Protein AF-A0A832FNG9-F1 (afdb_monomer_lite)

Sequence (33 aa):
LVFYNQKRPHQSLGYLTPYQYQEKRGFVSKVCN

Secondary structure (DSSP, 8-state):
-HHHHHHS-BGGGTSB-HHHHHHHHHHHHHHT-

Foldseek 3Di:
DVVVQQCFFDVVLVRDRVVVSVVVVVVVVVVVD

Radius of gyration: 10.89 Å; chains: 1; bounding box: 20×18×31 Å

pLDDT: mean 76.32, std 13.44, range [47.44, 91.06]

Structure (mmCIF, N/CA/C/O backbone):
data_AF-A0A832FNG9-F1
#
_entry.id   AF-A0A832FNG9-F1
#
loop_
_atom_site.group_PDB
_atom_site.id
_atom_site.type_symbol
_atom_site.label_atom_id
_atom_site.label_alt_id
_atom_site.label_comp_id
_atom_site.label_asym_id
_atom_site.label_entity_id
_atom_site.label_seq_id
_atom_site.pdbx_PDB_ins_code
_atom_site.Cartn_x
_atom_site.Cartn_y
_atom_site.Cartn_z
_atom_site.occupancy
_atom_site.B_iso_or_equiv
_atom_site.auth_seq_id
_atom_site.auth_comp_id
_atom_site.auth_asym_id
_atom_site.auth_atom_id
_atom_site.pdbx_PDB_model_num
ATOM 1 N N . LEU A 1 1 ? -9.562 7.230 10.922 1.00 62.16 1 LEU A N 1
ATOM 2 C CA . LEU A 1 1 ? -9.653 5.954 10.165 1.00 62.16 1 LEU A CA 1
ATOM 3 C C . LEU A 1 1 ? -8.907 5.980 8.824 1.00 62.16 1 LEU A C 1
ATOM 5 O O . LEU A 1 1 ? -8.099 5.089 8.602 1.00 62.16 1 LEU A O 1
ATOM 9 N N . VAL A 1 2 ? -9.091 6.992 7.965 1.00 65.62 2 VAL A N 1
ATOM 10 C CA . VAL A 1 2 ? -8.482 7.052 6.611 1.00 65.62 2 VAL A CA 1
ATOM 11 C C . VAL A 1 2 ? -6.947 6.931 6.608 1.00 65.62 2 VAL A C 1
ATOM 13 O O . VAL A 1 2 ? -6.401 6.130 5.855 1.00 65.62 2 VAL A O 1
ATOM 16 N N . PHE A 1 3 ? -6.250 7.634 7.508 1.00 64.69 3 PHE A N 1
ATOM 17 C CA . PHE A 1 3 ? -4.782 7.572 7.616 1.00 64.69 3 PHE A CA 1
ATOM 18 C C . PHE A 1 3 ? -4.233 6.189 7.992 1.00 64.69 3 PHE A C 1
ATOM 20 O O . PHE A 1 3 ? -3.144 5.819 7.562 1.00 64.69 3 PHE A O 1
ATOM 27 N N . TYR A 1 4 ? -4.975 5.406 8.780 1.00 65.62 4 TYR A N 1
ATOM 28 C CA . TYR A 1 4 ? -4.538 4.064 9.170 1.00 65.62 4 TYR A CA 1
ATOM 29 C C . TYR A 1 4 ? -4.565 3.113 7.964 1.00 65.62 4 TYR A C 1
ATOM 31 O O . TYR A 1 4 ? -3.640 2.330 7.753 1.00 65.62 4 TYR A O 1
ATOM 39 N N . ASN A 1 5 ? -5.572 3.258 7.098 1.00 74.50 5 ASN A N 1
ATOM 40 C CA . ASN A 1 5 ? -5.713 2.442 5.892 1.00 74.50 5 ASN A CA 1
ATOM 41 C C . ASN A 1 5 ? -4.656 2.748 4.822 1.00 74.50 5 ASN A C 1
ATOM 43 O O . ASN A 1 5 ? -4.335 1.867 4.027 1.00 74.50 5 ASN A O 1
A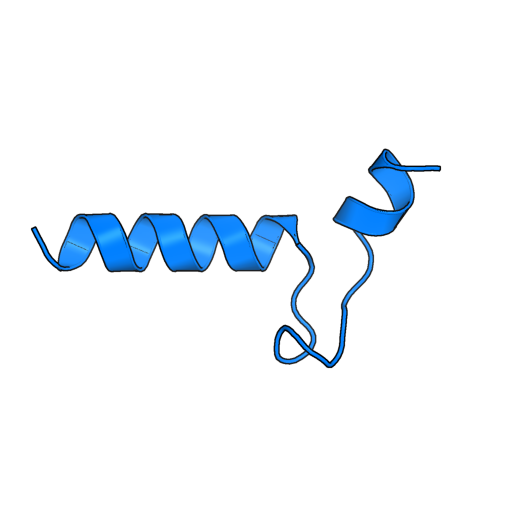TOM 47 N N . GLN A 1 6 ? -4.078 3.953 4.830 1.00 78.38 6 GLN A N 1
ATOM 48 C CA . GLN A 1 6 ? -2.972 4.327 3.940 1.00 78.38 6 GLN A CA 1
ATOM 49 C C . GLN A 1 6 ? -1.640 3.663 4.307 1.00 78.38 6 GLN A C 1
ATOM 51 O O . GLN A 1 6 ? -0.748 3.587 3.466 1.00 78.38 6 GLN A O 1
ATOM 56 N N . LYS A 1 7 ? -1.500 3.177 5.546 1.00 81.19 7 LYS A N 1
ATOM 57 C CA . LYS A 1 7 ? -0.288 2.500 6.031 1.00 81.19 7 LYS A CA 1
ATOM 58 C C . LYS A 1 7 ? -0.440 0.981 6.104 1.00 81.19 7 LYS A C 1
ATOM 60 O O . LYS A 1 7 ? 0.532 0.291 6.396 1.00 81.19 7 LYS A O 1
ATOM 65 N N . ARG A 1 8 ? -1.637 0.449 5.837 1.00 86.44 8 ARG A N 1
ATOM 66 C CA . ARG A 1 8 ? -1.904 -0.990 5.870 1.00 86.44 8 ARG A CA 1
ATOM 67 C C . ARG A 1 8 ? -1.634 -1.622 4.497 1.00 86.44 8 ARG A C 1
ATOM 69 O O . ARG A 1 8 ? -2.114 -1.086 3.500 1.00 86.44 8 ARG A O 1
ATOM 76 N N . PRO A 1 9 ? -0.899 -2.742 4.429 1.00 88.31 9 PRO A N 1
ATOM 77 C CA . PRO A 1 9 ? -0.755 -3.523 3.205 1.00 88.31 9 PRO A CA 1
ATOM 78 C C . PRO A 1 9 ? -2.094 -4.097 2.734 1.00 88.31 9 PRO A C 1
ATOM 80 O O . PRO A 1 9 ? -2.860 -4.615 3.550 1.00 88.31 9 PRO A O 1
ATOM 83 N N . HIS A 1 10 ? -2.354 -4.059 1.425 1.00 88.62 10 HIS A N 1
ATOM 84 C CA . HIS A 1 10 ? -3.539 -4.675 0.817 1.00 88.62 10 HIS A CA 1
ATOM 85 C C . HIS A 1 10 ? -3.126 -5.728 -0.205 1.00 88.62 10 HIS A C 1
ATOM 87 O O . HIS A 1 10 ? -2.288 -5.478 -1.071 1.00 88.62 10 HIS A O 1
ATOM 93 N N . GLN A 1 11 ? -3.747 -6.904 -0.145 1.00 90.94 11 GLN A N 1
ATOM 94 C CA . GLN A 1 11 ? -3.451 -8.008 -1.062 1.00 90.94 11 GLN A CA 1
ATOM 95 C C . GLN A 1 11 ? -3.760 -7.651 -2.526 1.00 90.94 11 GLN A C 1
ATOM 97 O O . GLN A 1 11 ? -3.002 -8.019 -3.418 1.00 90.94 11 GLN A O 1
ATOM 102 N N . SER A 1 12 ? -4.805 -6.854 -2.773 1.00 89.38 12 SER A N 1
ATOM 103 C CA . SER A 1 12 ? -5.159 -6.336 -4.106 1.00 89.38 12 SER A CA 1
ATOM 104 C C . SER A 1 12 ? -4.098 -5.419 -4.723 1.00 89.38 12 SER A C 1
ATOM 106 O O . SER A 1 12 ? -4.082 -5.234 -5.935 1.00 89.38 12 SER A O 1
ATOM 108 N N . LEU A 1 13 ? -3.195 -4.866 -3.907 1.00 85.94 13 LEU A N 1
ATOM 109 C CA . LEU A 1 13 ? -2.058 -4.057 -4.346 1.00 85.94 13 LEU A CA 1
ATOM 110 C C . LEU A 1 13 ? -0.753 -4.872 -4.383 1.00 85.94 13 LEU A C 1
ATOM 112 O O . LEU A 1 13 ? 0.330 -4.290 -4.402 1.00 85.94 13 LEU A O 1
ATOM 116 N N . GLY A 1 14 ? -0.829 -6.207 -4.326 1.00 88.62 14 GLY A N 1
ATOM 117 C CA . GLY A 1 14 ? 0.347 -7.074 -4.219 1.00 88.62 14 GLY A CA 1
ATOM 118 C C . GLY A 1 14 ? 1.055 -6.943 -2.869 1.00 88.62 14 GLY A C 1
ATOM 119 O O . GLY A 1 14 ? 2.280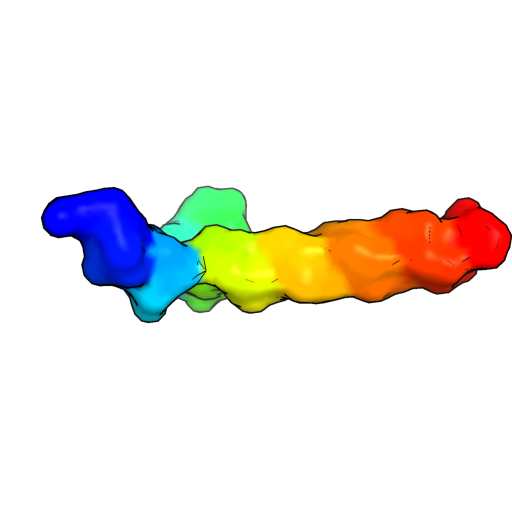 -6.935 -2.816 1.00 88.62 14 GLY A O 1
ATOM 120 N N . TYR A 1 15 ? 0.282 -6.788 -1.788 1.00 91.06 15 TYR A N 1
ATOM 121 C CA . TYR A 1 15 ? 0.769 -6.542 -0.423 1.00 91.06 15 TYR A CA 1
ATOM 122 C C . TYR A 1 15 ? 1.518 -5.215 -0.237 1.00 91.06 15 TYR A C 1
ATOM 124 O O . TYR A 1 15 ? 2.271 -5.047 0.719 1.00 91.06 15 TYR A O 1
ATOM 132 N N . LEU A 1 16 ? 1.269 -4.235 -1.106 1.00 89.75 16 LEU A N 1
ATOM 133 C CA . LEU A 1 16 ? 1.726 -2.862 -0.909 1.00 89.75 16 LEU A CA 1
ATOM 134 C C . LEU A 1 16 ? 0.720 -2.058 -0.087 1.00 89.75 16 LEU A C 1
ATOM 136 O O . LEU A 1 16 ? -0.488 -2.319 -0.105 1.00 89.75 16 LEU A O 1
ATOM 140 N N . THR A 1 17 ? 1.214 -1.039 0.614 1.00 90.81 17 THR A N 1
ATOM 141 C CA . THR A 1 17 ? 0.341 0.009 1.152 1.00 90.81 17 THR A CA 1
ATOM 142 C C . THR A 1 17 ? -0.136 0.927 0.019 1.00 90.81 17 THR A C 1
ATOM 144 O O . THR A 1 17 ? 0.546 1.044 -1.005 1.00 90.81 17 THR A O 1
ATOM 147 N N . PRO A 1 18 ? -1.274 1.630 0.171 1.00 88.06 18 PRO A N 1
ATOM 148 C CA . PRO A 1 18 ? -1.731 2.590 -0.833 1.00 88.06 18 PRO A CA 1
ATOM 149 C C . PRO A 1 18 ? -0.682 3.665 -1.147 1.00 88.06 18 PRO A C 1
ATOM 151 O O . PRO A 1 18 ? -0.526 4.044 -2.304 1.00 88.06 18 PRO A O 1
ATOM 154 N N . TYR A 1 19 ? 0.089 4.090 -0.139 1.00 85.50 19 TYR A N 1
ATOM 155 C CA . TYR A 1 19 ? 1.203 5.025 -0.306 1.00 85.50 19 TYR A CA 1
ATOM 156 C C . TYR A 1 19 ? 2.304 4.456 -1.219 1.00 85.50 19 TYR A C 1
ATOM 158 O O . TYR A 1 19 ? 2.648 5.062 -2.230 1.00 85.50 19 TYR A O 1
ATOM 166 N N . GLN A 1 20 ? 2.784 3.242 -0.931 1.00 87.19 20 GLN A N 1
ATOM 167 C CA . GLN A 1 20 ? 3.820 2.577 -1.732 1.00 87.19 20 GLN A CA 1
ATOM 168 C C . GLN A 1 20 ? 3.357 2.283 -3.164 1.00 87.19 20 GLN A C 1
ATOM 170 O O . GLN A 1 20 ? 4.136 2.363 -4.114 1.00 87.19 20 GLN A O 1
ATOM 175 N N . TYR A 1 21 ? 2.083 1.924 -3.331 1.00 89.25 21 TYR A N 1
ATOM 176 C CA . TYR A 1 21 ? 1.498 1.687 -4.646 1.00 89.25 21 TYR A CA 1
ATOM 177 C C . TYR A 1 21 ? 1.458 2.971 -5.486 1.00 89.25 21 TYR A C 1
ATOM 179 O O . TYR A 1 21 ? 1.797 2.950 -6.671 1.00 89.25 21 TYR A O 1
ATOM 187 N N . GLN A 1 22 ? 1.094 4.098 -4.869 1.00 86.00 22 GLN A N 1
ATOM 188 C CA . GLN A 1 22 ? 1.086 5.402 -5.523 1.00 86.00 22 GLN A CA 1
ATOM 189 C C . GLN A 1 22 ? 2.501 5.868 -5.896 1.00 86.00 22 GLN A C 1
ATOM 191 O O . GLN A 1 22 ? 2.697 6.327 -7.020 1.00 86.00 22 GLN A O 1
ATOM 196 N N . GLU A 1 23 ? 3.494 5.693 -5.019 1.00 83.94 23 GLU A N 1
ATOM 197 C CA . GLU A 1 23 ? 4.901 5.993 -5.331 1.00 83.94 23 GLU A CA 1
ATOM 198 C C . GLU A 1 23 ? 5.416 5.155 -6.509 1.00 83.94 23 GLU A C 1
ATOM 200 O O . GLU A 1 23 ? 5.998 5.701 -7.448 1.00 83.94 23 GLU A O 1
ATOM 205 N N . LYS A 1 24 ? 5.130 3.845 -6.526 1.00 81.62 24 LYS A N 1
ATOM 206 C CA . LYS A 1 24 ? 5.496 2.972 -7.652 1.00 81.62 24 LYS A CA 1
ATOM 207 C C . LYS A 1 24 ? 4.835 3.401 -8.959 1.00 81.62 24 LYS A C 1
ATOM 209 O O . LYS A 1 24 ? 5.510 3.458 -9.984 1.00 81.62 24 LYS A O 1
ATOM 214 N N . ARG A 1 25 ? 3.538 3.730 -8.952 1.00 75.38 25 ARG A N 1
ATOM 215 C CA . ARG A 1 25 ? 2.850 4.222 -10.159 1.00 75.38 25 ARG A CA 1
ATOM 216 C C . ARG A 1 25 ? 3.382 5.572 -10.630 1.00 75.38 25 ARG A C 1
ATOM 218 O O . ARG A 1 25 ? 3.544 5.759 -11.833 1.00 75.38 25 ARG A O 1
ATOM 225 N N . GLY A 1 26 ? 3.683 6.482 -9.707 1.00 66.38 26 GLY A N 1
ATOM 226 C CA . GLY A 1 26 ? 4.301 7.768 -10.025 1.00 66.38 26 GLY A CA 1
ATOM 227 C C . GLY A 1 26 ? 5.684 7.610 -10.660 1.00 66.38 26 GLY A C 1
ATOM 228 O O . GLY A 1 26 ? 6.013 8.348 -11.585 1.00 66.38 26 GLY A O 1
ATOM 229 N N . PHE A 1 27 ? 6.465 6.617 -10.222 1.00 59.84 27 PHE A N 1
ATOM 230 C CA . PHE A 1 27 ? 7.764 6.296 -10.813 1.00 59.84 27 PH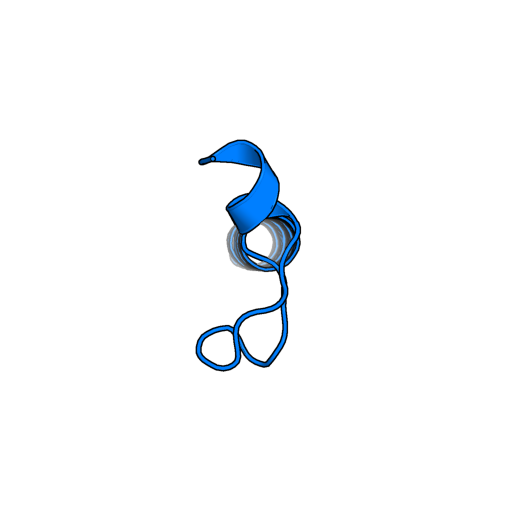E A CA 1
ATOM 231 C C . PHE A 1 27 ? 7.626 5.714 -12.226 1.00 59.84 27 PHE A C 1
ATOM 233 O O . PHE A 1 27 ? 8.268 6.200 -13.153 1.00 59.84 27 PHE A O 1
ATOM 240 N N . VAL A 1 28 ? 6.729 4.742 -12.427 1.00 58.62 28 VAL A N 1
ATOM 241 C CA . VAL A 1 28 ? 6.487 4.142 -13.754 1.00 58.62 28 VAL A CA 1
ATOM 242 C C . VAL A 1 28 ? 5.954 5.185 -14.745 1.00 58.62 28 VAL A C 1
ATOM 244 O O . VAL A 1 28 ? 6.425 5.252 -15.873 1.00 58.62 28 VAL A O 1
ATOM 247 N N . SER A 1 29 ? 5.052 6.073 -14.318 1.00 58.16 29 SER A N 1
ATOM 248 C CA . SER A 1 29 ? 4.529 7.147 -15.177 1.00 58.16 29 SER A CA 1
ATOM 249 C C . SER A 1 29 ? 5.568 8.216 -15.545 1.00 58.16 29 SER A C 1
ATOM 251 O O . SER A 1 29 ? 5.383 8.901 -16.551 1.00 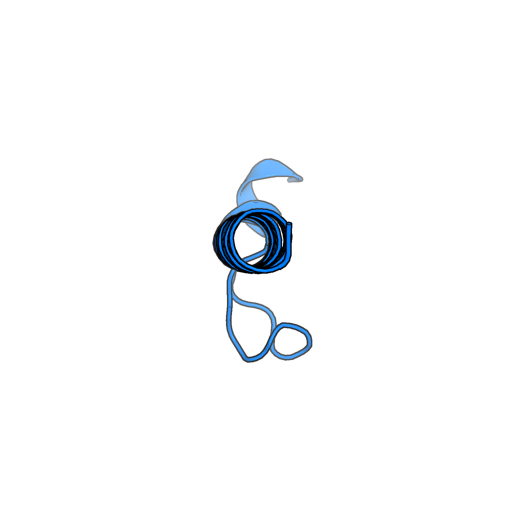58.16 29 SER A O 1
ATOM 253 N N . LYS A 1 30 ? 6.626 8.390 -14.740 1.00 57.75 30 LYS A N 1
ATOM 254 C CA . LYS A 1 30 ? 7.739 9.313 -15.028 1.00 57.75 30 LYS A CA 1
ATOM 255 C C . LYS A 1 30 ? 8.806 8.701 -15.927 1.00 57.75 30 LYS A C 1
ATOM 257 O O . LYS A 1 30 ? 9.445 9.439 -16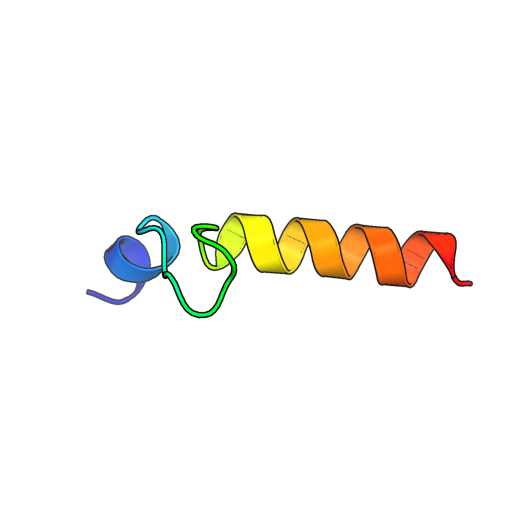.656 1.00 57.75 30 LYS A O 1
ATOM 262 N N . VAL A 1 31 ? 9.016 7.388 -15.853 1.00 56.78 31 VAL A N 1
ATOM 263 C CA . VAL A 1 31 ? 10.006 6.683 -16.684 1.00 56.78 31 VAL A CA 1
ATOM 264 C C . VAL A 1 31 ? 9.458 6.386 -18.086 1.00 56.78 31 VAL A C 1
ATOM 266 O O . VAL A 1 31 ? 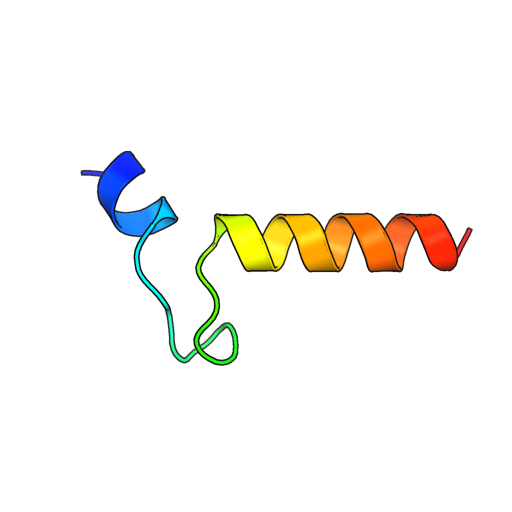10.229 6.256 -19.027 1.00 56.78 31 VAL A O 1
ATOM 269 N N . CYS A 1 32 ? 8.135 6.303 -18.247 1.00 54.66 32 CYS A N 1
ATOM 270 C CA . CYS A 1 32 ? 7.485 6.094 -19.544 1.00 54.66 32 CYS A CA 1
ATOM 271 C C . CYS A 1 32 ? 7.138 7.392 -20.310 1.00 54.66 32 CYS A C 1
ATOM 273 O O . CYS A 1 32 ? 6.348 7.315 -21.248 1.00 54.66 32 CYS A O 1
ATOM 275 N N . ASN A 1 33 ? 7.683 8.553 -19.919 1.00 47.44 33 ASN A N 1
ATOM 276 C CA . ASN A 1 33 ? 7.596 9.811 -20.679 1.00 47.44 33 ASN A CA 1
ATOM 277 C C . ASN A 1 33 ? 8.982 10.269 -21.126 1.00 47.44 33 ASN A C 1
ATOM 279 O O . ASN A 1 33 ? 9.875 10.322 -20.252 1.00 47.44 33 ASN A O 1
#